Protein AF-A0A976FRE4-F1 (afdb_monomer_lite)

Structure (mmCIF, N/CA/C/O backbone):
data_AF-A0A976FRE4-F1
#
_entry.id   AF-A0A976FRE4-F1
#
loop_
_atom_site.group_PDB
_atom_site.id
_atom_site.type_symbol
_atom_site.label_atom_id
_atom_site.label_alt_id
_atom_site.label_comp_id
_atom_site.label_asym_id
_atom_site.label_entity_id
_atom_site.label_seq_id
_atom_site.pdbx_PDB_ins_code
_atom_site.Cartn_x
_atom_site.Cartn_y
_atom_site.Cartn_z
_atom_site.occupancy
_atom_site.B_iso_or_equiv
_atom_site.auth_seq_id
_atom_site.auth_comp_id
_atom_site.auth_asym_id
_atom_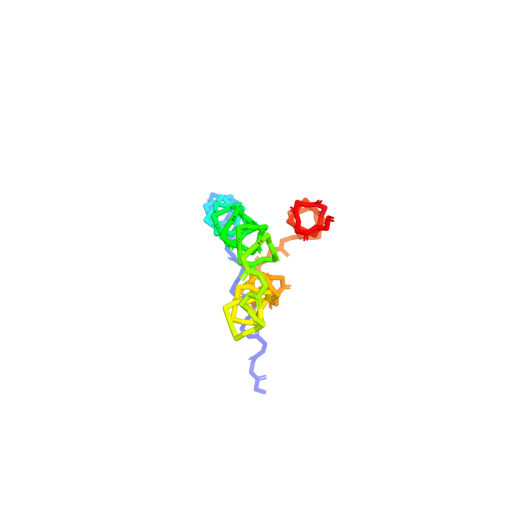site.auth_atom_id
_atom_site.pdbx_PDB_model_num
ATOM 1 N N . MET A 1 1 ? 4.432 -22.817 -23.774 1.00 34.62 1 MET A N 1
ATOM 2 C CA . MET A 1 1 ? 3.496 -21.676 -23.680 1.00 34.62 1 MET A CA 1
ATOM 3 C C . MET A 1 1 ? 4.284 -20.528 -23.077 1.00 34.62 1 MET A C 1
ATOM 5 O O . MET A 1 1 ? 4.909 -20.735 -22.046 1.00 34.62 1 MET A O 1
ATOM 9 N N . GLY A 1 2 ? 4.430 -19.439 -23.833 1.00 40.25 2 GLY A N 1
ATOM 10 C CA . GLY A 1 2 ? 5.488 -18.441 -23.660 1.00 40.25 2 GLY A CA 1
ATOM 11 C C . GLY A 1 2 ? 5.420 -17.699 -22.330 1.00 40.25 2 GLY A C 1
ATOM 12 O O . GLY A 1 2 ? 4.369 -17.197 -21.949 1.00 40.25 2 GLY A O 1
ATOM 13 N N . HIS A 1 3 ? 6.565 -17.621 -21.654 1.00 43.00 3 HIS A N 1
ATOM 14 C CA . HIS A 1 3 ? 6.815 -16.664 -20.587 1.00 43.00 3 HIS A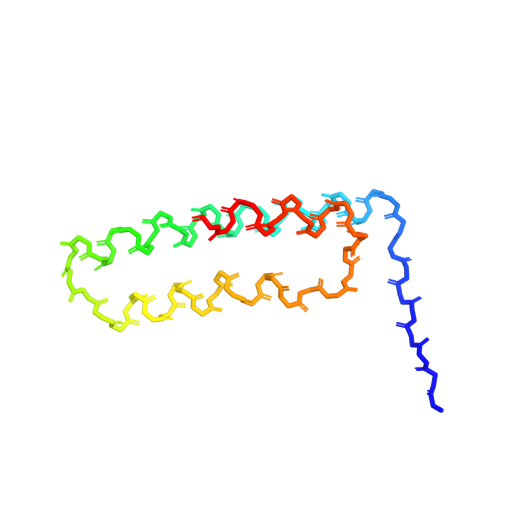 CA 1
ATOM 15 C C . HIS A 1 3 ? 6.793 -15.281 -21.252 1.00 43.00 3 HIS A C 1
ATOM 17 O O . HIS A 1 3 ? 7.757 -14.889 -21.908 1.00 43.00 3 HIS A O 1
ATOM 23 N N . THR A 1 4 ? 5.662 -14.580 -21.199 1.00 44.53 4 THR A N 1
ATOM 24 C CA . THR A 1 4 ? 5.586 -13.180 -21.621 1.00 44.53 4 THR A CA 1
ATOM 25 C C . THR A 1 4 ? 6.356 -12.358 -20.599 1.00 44.53 4 THR A C 1
ATOM 27 O O . THR A 1 4 ? 5.778 -11.814 -19.662 1.00 44.53 4 THR A O 1
ATOM 30 N N . SER A 1 5 ? 7.679 -12.315 -20.750 1.00 49.53 5 SER A N 1
ATOM 31 C CA . SER A 1 5 ? 8.510 -11.315 -20.097 1.00 49.53 5 SER A CA 1
ATOM 32 C C . SER A 1 5 ? 8.208 -9.991 -20.788 1.00 49.53 5 SER A C 1
ATOM 34 O O . SER A 1 5 ? 8.889 -9.600 -21.733 1.00 49.53 5 SER A O 1
ATOM 36 N N . PHE A 1 6 ? 7.116 -9.346 -20.379 1.00 54.94 6 PHE A N 1
ATOM 37 C CA . PHE A 1 6 ? 6.874 -7.942 -20.671 1.00 54.94 6 PHE A CA 1
ATOM 38 C C . PHE A 1 6 ? 7.887 -7.160 -19.834 1.00 54.94 6 PHE A C 1
ATOM 40 O O . PHE A 1 6 ? 7.609 -6.761 -18.707 1.00 54.94 6 PHE A O 1
ATOM 47 N N . VAL A 1 7 ? 9.119 -7.082 -20.337 1.00 61.12 7 VAL A N 1
ATOM 48 C CA . VAL A 1 7 ? 10.144 -6.222 -19.756 1.00 61.12 7 VAL A CA 1
ATOM 49 C C . VAL A 1 7 ? 9.714 -4.812 -20.112 1.00 61.12 7 VAL A C 1
ATOM 51 O O . VAL A 1 7 ? 9.761 -4.434 -21.280 1.00 61.12 7 VAL A O 1
ATOM 54 N N . LEU A 1 8 ? 9.201 -4.083 -19.127 1.00 65.69 8 LEU A N 1
ATOM 55 C CA . LEU A 1 8 ? 8.986 -2.655 -19.284 1.00 65.69 8 LEU A CA 1
ATOM 56 C C . LEU A 1 8 ? 10.342 -1.985 -19.478 1.00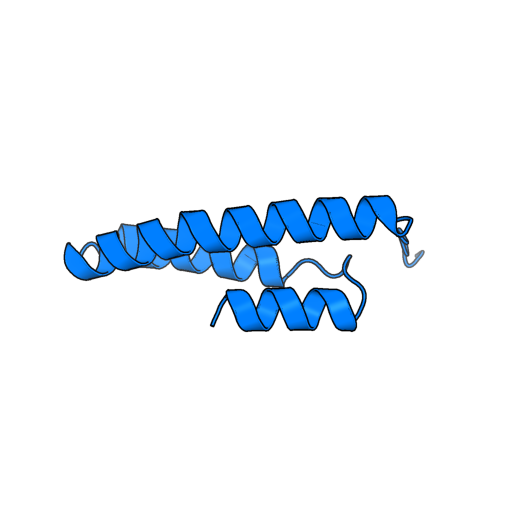 65.69 8 LEU A C 1
ATOM 58 O O . LEU A 1 8 ? 11.305 -2.308 -18.782 1.00 65.69 8 LEU A O 1
ATOM 62 N N . ASP A 1 9 ? 10.414 -1.039 -20.408 1.00 79.00 9 ASP A N 1
ATOM 63 C CA . ASP A 1 9 ? 11.534 -0.112 -20.475 1.00 79.00 9 ASP A CA 1
ATOM 64 C C . ASP A 1 9 ? 11.692 0.622 -19.134 1.00 79.00 9 ASP A C 1
ATOM 66 O O . ASP A 1 9 ? 10.733 0.768 -18.372 1.00 79.00 9 ASP A O 1
ATOM 70 N N . ASN A 1 10 ? 12.899 1.115 -18.851 1.00 78.44 10 ASN A N 1
ATOM 71 C CA . ASN A 1 10 ? 13.234 1.725 -17.560 1.00 78.44 10 ASN A CA 1
ATOM 72 C C . ASN A 1 10 ? 12.235 2.824 -17.140 1.00 78.44 10 ASN A C 1
ATOM 74 O O . ASN A 1 10 ? 11.838 2.886 -15.982 1.00 78.44 10 ASN A O 1
ATOM 78 N N . GLU A 1 11 ? 11.759 3.639 -18.084 1.00 83.38 11 GLU A N 1
ATOM 79 C CA . GLU A 1 11 ? 10.742 4.670 -17.829 1.00 83.38 11 GL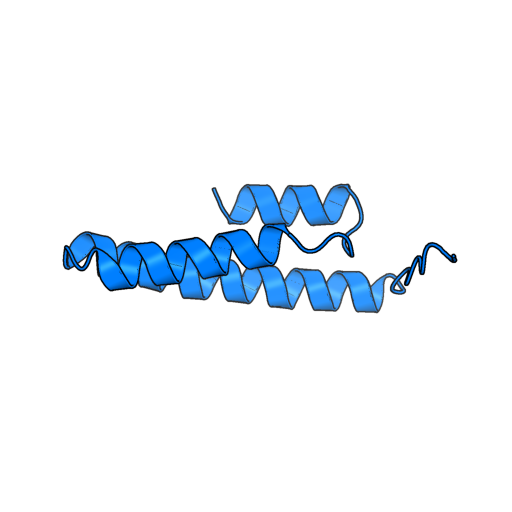U A CA 1
ATOM 80 C C . GLU A 1 11 ? 9.377 4.083 -17.430 1.00 83.38 11 GLU A C 1
ATOM 82 O O . GLU A 1 11 ? 8.696 4.624 -16.558 1.00 83.38 11 GLU A O 1
ATOM 87 N N . GLY A 1 12 ? 8.981 2.957 -18.033 1.00 84.31 12 GLY A N 1
ATOM 88 C CA . GLY A 1 12 ? 7.753 2.240 -17.691 1.00 84.31 12 GLY A CA 1
ATOM 89 C C . GLY A 1 12 ? 7.839 1.578 -16.317 1.00 84.31 12 GLY A C 1
ATOM 90 O O . GLY A 1 12 ? 6.887 1.645 -15.541 1.00 84.31 12 GLY A O 1
ATOM 91 N N . GLU A 1 13 ? 8.995 1.003 -15.982 1.00 83.44 13 GLU A N 1
ATOM 92 C CA . GLU A 1 13 ? 9.274 0.507 -14.632 1.00 83.44 13 GLU A CA 1
ATOM 93 C C . GLU A 1 13 ? 9.225 1.627 -13.582 1.00 83.44 13 GLU A C 1
ATOM 95 O O . GLU A 1 13 ? 8.625 1.451 -12.522 1.00 83.44 13 GLU A O 1
ATOM 100 N N . GLU A 1 14 ? 9.821 2.789 -13.863 1.00 85.50 14 GLU A N 1
ATOM 101 C CA . GLU A 1 14 ? 9.801 3.935 -12.949 1.00 85.50 14 GLU A CA 1
ATOM 102 C C . GLU A 1 14 ? 8.393 4.516 -12.768 1.00 85.50 14 GLU A C 1
ATOM 104 O O . GLU A 1 14 ? 8.023 4.904 -11.656 1.00 85.50 14 GLU A O 1
ATOM 109 N N . ALA A 1 15 ? 7.592 4.563 -13.835 1.00 87.75 15 ALA A N 1
ATOM 110 C CA . ALA A 1 15 ? 6.20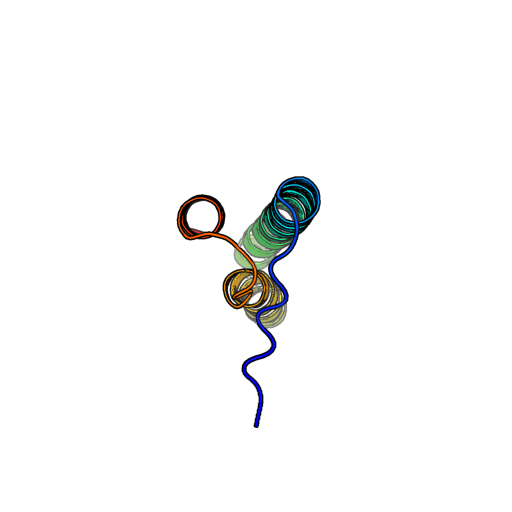0 4.992 -13.767 1.00 87.75 15 ALA A CA 1
ATOM 111 C C . ALA A 1 15 ? 5.360 4.041 -12.902 1.00 87.75 15 ALA A C 1
ATOM 113 O O . ALA A 1 15 ? 4.651 4.498 -12.004 1.00 87.75 15 ALA A O 1
ATOM 114 N N . LEU A 1 16 ? 5.503 2.728 -13.110 1.00 87.06 16 LEU A N 1
ATOM 115 C CA . LEU A 1 16 ? 4.836 1.709 -12.298 1.00 87.06 16 LEU A CA 1
ATOM 116 C C . LEU A 1 16 ? 5.264 1.772 -10.834 1.00 87.06 16 LEU A C 1
ATOM 118 O O . LEU A 1 16 ? 4.418 1.709 -9.947 1.00 87.06 16 LEU A O 1
ATOM 122 N N . LEU A 1 17 ? 6.561 1.947 -10.564 1.00 88.00 17 LEU A N 1
ATOM 123 C CA . LEU A 1 17 ? 7.056 2.104 -9.199 1.00 88.00 17 LEU A CA 1
ATOM 124 C C . LEU A 1 17 ? 6.419 3.322 -8.518 1.00 88.00 17 LEU A C 1
ATOM 126 O O . LEU A 1 17 ? 6.003 3.232 -7.366 1.00 88.00 17 LEU A O 1
ATOM 130 N N . ARG A 1 18 ? 6.323 4.461 -9.213 1.00 90.25 18 ARG A N 1
ATOM 131 C CA . ARG A 1 18 ? 5.693 5.674 -8.665 1.00 90.25 18 ARG A CA 1
ATOM 132 C C . ARG A 1 18 ? 4.214 5.470 -8.361 1.00 90.25 18 ARG A C 1
ATOM 134 O O . ARG A 1 18 ? 3.763 5.904 -7.303 1.00 90.25 18 ARG A O 1
ATOM 141 N N . GLU A 1 19 ? 3.478 4.828 -9.264 1.00 91.06 19 GLU A N 1
ATOM 142 C CA . GLU A 1 19 ? 2.055 4.531 -9.073 1.00 91.06 19 GLU A CA 1
ATOM 143 C C . GLU A 1 19 ? 1.840 3.580 -7.887 1.00 91.06 19 GLU A C 1
ATOM 145 O O . GLU A 1 19 ? 1.019 3.856 -7.007 1.00 91.06 19 GLU A O 1
ATOM 150 N N . ALA A 1 20 ? 2.655 2.527 -7.794 1.00 90.19 20 ALA A N 1
ATOM 151 C CA . ALA A 1 20 ? 2.610 1.579 -6.689 1.00 90.19 20 ALA A CA 1
ATOM 152 C C . ALA A 1 20 ? 2.946 2.250 -5.346 1.00 90.19 20 ALA A C 1
ATOM 154 O O . ALA A 1 20 ? 2.221 2.082 -4.367 1.00 90.19 20 ALA A O 1
ATOM 155 N N . LEU A 1 21 ? 3.996 3.078 -5.292 1.00 91.06 21 LEU A N 1
ATOM 156 C CA . LEU A 1 21 ? 4.365 3.834 -4.088 1.00 91.06 21 LEU A CA 1
ATOM 157 C C . LEU A 1 21 ? 3.270 4.818 -3.661 1.00 91.06 21 LEU A C 1
ATOM 159 O O . LEU A 1 21 ? 2.996 4.962 -2.468 1.00 91.06 21 LEU A O 1
ATOM 163 N N . GLN A 1 22 ? 2.631 5.494 -4.618 1.00 93.81 22 GLN A N 1
ATOM 164 C CA . GLN A 1 22 ? 1.515 6.391 -4.329 1.00 93.81 22 GLN A CA 1
ATOM 165 C C . GLN A 1 22 ? 0.328 5.621 -3.742 1.00 93.81 22 GLN A C 1
ATOM 167 O O . GLN A 1 22 ? -0.250 6.064 -2.749 1.00 93.81 22 GLN A O 1
ATOM 172 N N . THR A 1 23 ? 0.003 4.462 -4.313 1.00 92.81 23 THR A N 1
ATOM 173 C CA . THR A 1 23 ? -1.076 3.600 -3.824 1.00 92.81 23 THR A CA 1
ATOM 174 C C . THR A 1 23 ? -0.780 3.092 -2.418 1.00 92.81 23 THR A C 1
ATOM 176 O O . THR A 1 23 ? -1.616 3.248 -1.531 1.00 92.81 23 THR A O 1
ATOM 179 N N . VAL A 1 24 ? 0.423 2.565 -2.170 1.00 92.62 24 VAL A N 1
ATOM 180 C CA . VAL A 1 24 ? 0.852 2.118 -0.835 1.00 92.62 24 VAL A CA 1
ATOM 181 C C . VAL A 1 24 ? 0.748 3.252 0.189 1.00 92.62 24 VAL A C 1
ATOM 183 O O . VAL A 1 24 ? 0.245 3.033 1.288 1.00 92.62 24 VAL A O 1
ATOM 186 N N . SER A 1 25 ? 1.137 4.474 -0.181 1.00 93.19 25 SER A N 1
ATOM 187 C CA . SER A 1 25 ? 1.038 5.648 0.693 1.00 93.19 25 SER A CA 1
ATOM 188 C C . SER A 1 25 ? -0.417 6.031 1.019 1.00 93.19 25 SER A C 1
ATOM 190 O O . SER A 1 25 ? -0.774 6.170 2.191 1.00 93.19 25 SER A O 1
ATOM 192 N N . ASP A 1 26 ? -1.293 6.141 0.012 1.00 95.00 26 ASP A N 1
ATOM 193 C CA . ASP A 1 26 ? -2.711 6.487 0.215 1.00 95.00 26 ASP A CA 1
ATOM 194 C C . ASP A 1 26 ? -3.457 5.401 1.006 1.00 95.00 26 ASP A C 1
ATOM 196 O O . ASP A 1 26 ? -4.174 5.702 1.966 1.00 95.00 26 ASP A O 1
ATOM 200 N N . GLN A 1 27 ? -3.254 4.129 0.656 1.00 93.69 27 GLN A N 1
ATOM 201 C CA . GLN A 1 27 ? -3.871 3.009 1.365 1.00 93.69 27 GLN A CA 1
ATOM 202 C C . GLN A 1 27 ? -3.299 2.852 2.777 1.00 93.69 27 GLN A C 1
ATOM 204 O O . GLN A 1 27 ? -4.062 2.571 3.696 1.00 93.69 27 GLN A O 1
ATOM 209 N N . GLY A 1 28 ? -2.003 3.103 2.985 1.00 92.62 28 GLY A N 1
ATOM 210 C CA . GLY A 1 28 ? -1.366 3.107 4.303 1.00 92.62 28 GLY A CA 1
ATOM 211 C C . GLY A 1 28 ? -1.942 4.177 5.232 1.00 92.62 28 GLY A C 1
ATOM 212 O O . GLY A 1 28 ? -2.265 3.893 6.387 1.00 92.62 28 GLY A O 1
ATOM 213 N N . PHE A 1 29 ? -2.181 5.388 4.720 1.00 94.06 29 PHE A N 1
ATOM 214 C CA . PHE A 1 29 ? -2.843 6.447 5.487 1.00 94.06 29 PHE A CA 1
ATOM 215 C C . PHE A 1 29 ? -4.288 6.077 5.857 1.00 94.06 29 PHE A C 1
ATOM 217 O O . PHE A 1 29 ? -4.726 6.257 6.997 1.00 94.06 29 PHE A O 1
ATOM 224 N N . ARG A 1 30 ? -5.043 5.516 4.904 1.00 93.88 30 ARG A N 1
ATOM 225 C CA . ARG A 1 30 ? -6.418 5.048 5.143 1.00 93.88 30 ARG A CA 1
ATOM 226 C C . ARG A 1 30 ? -6.470 3.876 6.117 1.00 93.88 30 ARG A C 1
ATOM 228 O O . ARG A 1 30 ? -7.381 3.826 6.941 1.00 93.88 30 ARG A O 1
ATOM 235 N N . LEU A 1 31 ? -5.494 2.973 6.043 1.00 93.44 31 LEU A N 1
ATOM 236 C CA . LEU A 1 31 ? -5.310 1.861 6.966 1.00 93.44 31 LEU A CA 1
ATOM 237 C C . LEU A 1 31 ? -5.087 2.376 8.385 1.00 93.44 31 LEU A C 1
ATOM 239 O O . LEU A 1 31 ? -5.820 1.966 9.278 1.00 93.44 31 LEU A O 1
ATOM 243 N N . GLN A 1 32 ? -4.152 3.311 8.582 1.00 93.31 32 GLN A N 1
ATOM 244 C CA . GLN A 1 32 ? -3.892 3.907 9.894 1.00 93.31 32 GLN A CA 1
ATOM 245 C C . GLN A 1 32 ? -5.171 4.516 10.482 1.00 93.31 32 GLN A C 1
ATOM 247 O O . GLN A 1 32 ? -5.592 4.133 11.569 1.00 93.31 32 GLN A O 1
ATOM 252 N N . ARG A 1 33 ? -5.889 5.333 9.703 1.00 94.94 33 ARG A N 1
ATOM 253 C CA . ARG A 1 33 ? -7.163 5.922 10.141 1.00 94.94 33 ARG A CA 1
ATOM 254 C C . ARG A 1 33 ? -8.243 4.878 10.459 1.00 94.94 33 ARG A C 1
ATOM 256 O O . ARG A 1 33 ? -9.045 5.083 11.371 1.00 94.94 33 ARG A O 1
ATOM 263 N N . ALA A 1 34 ? -8.310 3.787 9.696 1.00 94.50 34 ALA A N 1
ATOM 264 C CA . ALA A 1 34 ? -9.254 2.698 9.942 1.00 94.50 34 ALA A CA 1
ATOM 265 C C . ALA A 1 34 ? -8.911 1.925 11.224 1.00 94.50 34 ALA A C 1
ATOM 267 O O . ALA A 1 34 ? -9.824 1.559 11.965 1.00 94.50 34 ALA A O 1
ATOM 268 N N . VAL A 1 35 ? -7.617 1.743 11.514 1.00 93.69 35 VAL A N 1
ATOM 269 C CA . VAL A 1 35 ? -7.130 1.188 12.784 1.00 93.69 35 VAL A CA 1
ATOM 270 C C . VAL A 1 35 ? -7.525 2.102 13.943 1.00 93.69 35 VAL A C 1
ATOM 272 O O . VAL A 1 35 ? -8.138 1.621 14.892 1.00 93.69 35 VAL A O 1
ATOM 275 N N . ASP A 1 36 ? -7.281 3.413 13.834 1.00 95.94 36 ASP A N 1
ATOM 276 C CA . ASP A 1 36 ? -7.682 4.401 14.851 1.00 95.94 36 ASP A CA 1
ATOM 277 C C . ASP A 1 36 ? -9.201 4.421 15.096 1.00 95.94 36 ASP A C 1
ATOM 279 O O . ASP A 1 36 ? -9.663 4.679 16.206 1.00 95.94 36 ASP A O 1
ATOM 283 N N . SER A 1 37 ? -9.995 4.127 14.062 1.00 95.00 37 SER A N 1
ATOM 284 C CA . SER A 1 37 ? -11.463 4.080 14.135 1.00 95.00 37 SER A CA 1
ATOM 285 C C . SER A 1 37 ? -12.015 2.695 14.506 1.00 95.00 37 SER A C 1
ATOM 287 O O . SER A 1 37 ? -13.230 2.524 14.577 1.00 95.00 37 SER A O 1
ATOM 289 N N . ASN A 1 38 ? -11.142 1.704 14.724 1.00 93.69 38 ASN A N 1
ATOM 290 C CA . ASN A 1 38 ? -11.478 0.305 15.000 1.00 93.69 38 ASN A CA 1
ATOM 291 C C . ASN A 1 38 ? -12.401 -0.348 13.938 1.00 93.69 38 ASN A C 1
ATOM 293 O O . ASN A 1 38 ? -13.178 -1.257 14.246 1.00 93.69 38 ASN A O 1
ATOM 297 N N . ASP A 1 39 ? -12.311 0.089 12.675 1.00 94.44 39 ASP A N 1
ATOM 298 C CA . ASP A 1 39 ? -13.093 -0.461 11.560 1.00 94.44 39 ASP A CA 1
ATOM 299 C C . ASP A 1 39 ? -12.343 -1.623 10.895 1.00 94.44 39 ASP A C 1
ATOM 301 O O . ASP A 1 39 ? -11.588 -1.458 9.935 1.00 94.44 39 ASP A O 1
ATOM 305 N N . GLN A 1 40 ? -12.539 -2.833 11.423 1.00 92.88 40 GLN A N 1
ATOM 306 C CA . GLN A 1 40 ? -11.821 -4.029 10.965 1.00 92.88 40 GLN A CA 1
ATOM 307 C C . GLN A 1 40 ? -12.049 -4.336 9.477 1.00 92.88 40 GLN A C 1
ATOM 309 O O . GLN A 1 40 ? -11.154 -4.848 8.805 1.00 92.88 40 GLN A O 1
ATOM 314 N N . SER A 1 41 ? -13.233 -4.017 8.948 1.00 95.31 41 SER A N 1
ATOM 315 C CA . SER A 1 41 ? -13.565 -4.272 7.545 1.00 95.31 41 SER A CA 1
ATOM 316 C C . SER A 1 41 ? -12.731 -3.400 6.603 1.00 95.31 41 SER A C 1
ATOM 318 O O . SER A 1 41 ? -12.159 -3.894 5.628 1.00 95.31 41 SER A O 1
ATOM 320 N N . ALA A 1 42 ? -12.598 -2.115 6.936 1.00 93.75 42 ALA A N 1
ATOM 321 C CA . ALA A 1 42 ? -11.801 -1.156 6.199 1.00 93.75 42 ALA A CA 1
ATOM 322 C C . ALA A 1 42 ? -10.307 -1.449 6.357 1.00 93.75 42 ALA A C 1
ATOM 324 O O . ALA A 1 42 ? -9.584 -1.393 5.366 1.00 93.75 42 ALA A O 1
ATOM 325 N N . VAL A 1 43 ? -9.858 -1.844 7.554 1.00 94.38 43 VAL A N 1
ATOM 326 C CA . VAL A 1 43 ? -8.479 -2.302 7.794 1.00 94.38 43 VAL A CA 1
ATOM 327 C C . VAL A 1 43 ? -8.115 -3.431 6.830 1.00 94.38 43 VAL A C 1
ATOM 329 O O . VAL A 1 43 ? -7.177 -3.288 6.051 1.00 94.38 43 VAL A O 1
ATOM 332 N N . LEU A 1 44 ? -8.897 -4.516 6.802 1.00 95.12 44 LEU A N 1
ATOM 333 C CA . LEU A 1 44 ? -8.626 -5.657 5.920 1.00 95.12 44 LEU A CA 1
ATOM 334 C C . LEU A 1 44 ? -8.642 -5.263 4.440 1.00 95.12 44 LEU A C 1
ATOM 336 O O . LEU A 1 44 ? -7.793 -5.717 3.671 1.00 95.12 44 LEU A O 1
ATOM 340 N N . LYS A 1 45 ? -9.572 -4.387 4.047 1.00 95.38 45 LYS A N 1
ATOM 341 C CA . LYS A 1 45 ? -9.648 -3.860 2.683 1.00 95.38 45 LYS A CA 1
ATOM 342 C C . LYS A 1 45 ? -8.371 -3.108 2.305 1.00 95.38 45 LYS A C 1
ATOM 344 O O . LYS A 1 45 ? -7.757 -3.441 1.295 1.00 95.38 45 LYS A O 1
ATOM 349 N N . TYR A 1 46 ? -7.948 -2.134 3.105 1.00 94.12 46 TYR A N 1
ATOM 350 C CA . TYR A 1 46 ? -6.777 -1.314 2.792 1.00 94.12 46 TYR A CA 1
ATOM 351 C C . TYR A 1 46 ? -5.478 -2.121 2.847 1.00 94.12 46 TYR A C 1
ATOM 353 O O . TYR A 1 46 ? -4.636 -1.977 1.965 1.00 94.12 46 TYR A O 1
ATOM 361 N N . THR A 1 47 ? -5.346 -3.056 3.794 1.00 92.38 47 THR A N 1
ATOM 362 C CA . THR A 1 47 ? -4.218 -3.997 3.814 1.00 92.38 47 THR A CA 1
ATOM 363 C C . THR A 1 47 ? -4.182 -4.858 2.551 1.00 92.38 47 THR A C 1
ATOM 365 O O . THR A 1 47 ? -3.113 -5.050 1.978 1.00 92.38 47 THR A O 1
ATOM 368 N N . SER A 1 48 ? -5.328 -5.356 2.074 1.00 92.69 48 SER A N 1
ATOM 369 C CA . SER A 1 48 ? -5.365 -6.177 0.857 1.00 92.69 48 SER A CA 1
ATOM 370 C C . SER A 1 48 ? -4.923 -5.414 -0.395 1.00 92.69 48 SER A C 1
ATOM 372 O O . SER A 1 48 ? -4.247 -5.996 -1.242 1.00 92.69 48 SER A O 1
ATOM 374 N N . GLU A 1 49 ? -5.223 -4.115 -0.478 1.00 92.38 49 GLU A N 1
ATOM 375 C CA . GLU A 1 49 ? -4.783 -3.260 -1.585 1.00 92.38 49 GLU A CA 1
ATOM 376 C C . GLU A 1 49 ? -3.271 -2.989 -1.514 1.00 92.38 49 GLU A C 1
ATOM 378 O O . GLU A 1 49 ? -2.592 -3.145 -2.524 1.00 92.38 49 GLU A O 1
ATOM 383 N N . VAL A 1 50 ? -2.704 -2.717 -0.328 1.00 89.75 50 VAL A N 1
ATOM 384 C CA . VAL A 1 50 ? -1.237 -2.597 -0.145 1.00 89.75 50 VAL A CA 1
ATOM 385 C C . VAL A 1 50 ? -0.516 -3.884 -0.566 1.00 89.75 50 VAL A C 1
ATOM 387 O O . VAL A 1 50 ? 0.473 -3.846 -1.296 1.00 89.75 50 VAL A O 1
ATOM 390 N N . LEU A 1 51 ? -1.033 -5.048 -0.158 1.00 89.69 51 LEU A N 1
ATOM 391 C CA . LEU A 1 51 ? -0.466 -6.349 -0.530 1.00 89.69 51 LEU A CA 1
ATOM 392 C C . LEU A 1 51 ? -0.589 -6.649 -2.031 1.00 89.69 51 LEU A C 1
ATOM 394 O O . LEU A 1 51 ? 0.202 -7.424 -2.574 1.00 89.69 51 LEU A O 1
ATOM 398 N N . ARG A 1 52 ? -1.579 -6.067 -2.714 1.00 88.88 52 ARG A N 1
ATOM 399 C CA . ARG A 1 52 ? -1.773 -6.246 -4.154 1.00 88.88 52 ARG A CA 1
ATOM 400 C C . ARG A 1 52 ? -0.661 -5.583 -4.956 1.00 88.88 52 ARG A C 1
ATOM 402 O O . ARG A 1 52 ? -0.169 -6.197 -5.901 1.00 88.88 52 ARG A O 1
ATOM 409 N N . GLU A 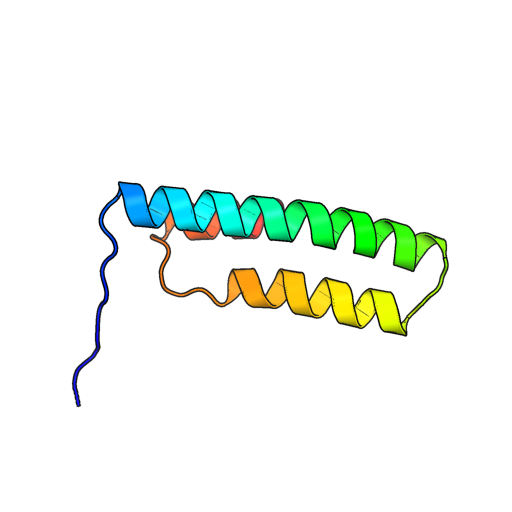1 53 ? -0.213 -4.407 -4.529 1.00 85.94 53 GLU A N 1
ATOM 410 C CA . GLU A 1 53 ? 0.889 -3.687 -5.173 1.00 85.94 53 GLU A CA 1
ATOM 411 C C . GLU A 1 53 ? 2.207 -4.470 -5.074 1.00 85.94 53 GLU A C 1
ATOM 413 O O . GLU A 1 53 ? 2.974 -4.539 -6.036 1.00 85.94 53 GLU A O 1
ATOM 418 N N . LEU A 1 54 ? 2.422 -5.185 -3.963 1.00 80.31 54 LEU A N 1
ATOM 419 C CA . LEU A 1 54 ? 3.582 -6.066 -3.772 1.00 80.31 54 LEU A CA 1
ATOM 420 C C . LEU A 1 54 ? 3.564 -7.317 -4.662 1.00 80.31 54 LEU A C 1
ATOM 422 O O . LEU A 1 54 ? 4.597 -7.949 -4.848 1.00 80.31 54 LEU A O 1
ATOM 426 N N . ARG A 1 55 ? 2.421 -7.705 -5.237 1.00 74.19 55 ARG A N 1
ATOM 427 C CA . ARG A 1 55 ? 2.346 -8.860 -6.151 1.00 74.19 55 ARG A CA 1
ATOM 428 C C . ARG A 1 55 ? 2.780 -8.533 -7.579 1.00 74.19 55 ARG A C 1
ATOM 430 O O . ARG A 1 55 ? 2.784 -9.430 -8.424 1.00 74.19 55 ARG A O 1
ATOM 437 N N . THR A 1 56 ? 3.123 -7.283 -7.876 1.00 67.50 56 THR A N 1
ATOM 438 C CA . THR A 1 56 ? 3.546 -6.876 -9.216 1.00 67.50 56 THR A CA 1
ATOM 439 C C . THR A 1 56 ? 4.937 -7.455 -9.539 1.00 67.50 56 THR A C 1
ATOM 441 O O . THR A 1 56 ? 5.974 -6.924 -9.161 1.00 67.50 56 THR A O 1
ATOM 444 N N . SER A 1 57 ? 4.989 -8.571 -10.280 1.00 61.69 57 SER A N 1
ATOM 445 C CA . SER A 1 57 ? 6.246 -9.173 -10.784 1.00 61.69 57 SER A CA 1
ATOM 446 C C . SER A 1 57 ? 6.861 -8.420 -11.975 1.00 61.69 57 SER A C 1
ATOM 448 O O . SER A 1 57 ? 7.644 -8.989 -12.728 1.00 61.69 57 SER A O 1
ATOM 450 N N . LEU A 1 58 ? 6.467 -7.162 -12.176 1.00 70.56 58 LEU A N 1
ATOM 451 C CA . LEU A 1 58 ? 6.897 -6.322 -13.295 1.00 70.56 58 LEU A CA 1
ATOM 452 C C . LEU A 1 58 ? 8.062 -5.395 -12.923 1.00 70.56 58 LEU A C 1
ATOM 454 O O . LEU A 1 58 ? 8.631 -4.760 -13.802 1.00 70.56 58 LEU A O 1
ATOM 458 N N . LEU A 1 59 ? 8.406 -5.319 -11.634 1.00 76.69 59 LEU A N 1
ATOM 459 C CA . LEU A 1 59 ? 9.498 -4.496 -11.131 1.00 76.69 59 LEU A CA 1
ATOM 460 C C . LEU A 1 59 ? 10.804 -5.291 -11.068 1.00 76.69 59 LEU A C 1
ATOM 462 O O . LEU A 1 59 ? 10.849 -6.426 -10.586 1.00 76.69 59 LEU A O 1
ATOM 466 N N . SER A 1 60 ? 11.892 -4.642 -11.467 1.00 81.62 60 SER A N 1
ATOM 467 C CA . SER A 1 60 ? 13.255 -5.093 -11.231 1.00 81.62 60 SER A CA 1
ATOM 468 C C . SER A 1 60 ? 13.507 -5.309 -9.729 1.00 81.62 60 SER A C 1
ATOM 470 O O . SER A 1 60 ? 12.924 -4.607 -8.895 1.00 81.62 60 SER A O 1
ATOM 472 N N . PRO A 1 61 ? 14.446 -6.196 -9.338 1.00 82.38 61 PRO A N 1
ATOM 473 C CA . PRO A 1 61 ? 14.711 -6.525 -7.931 1.00 82.38 61 PRO A CA 1
ATOM 474 C C . PRO A 1 61 ? 14.964 -5.306 -7.029 1.00 82.38 61 PRO A C 1
ATOM 476 O O . PRO A 1 61 ? 14.537 -5.273 -5.877 1.00 82.38 61 PRO A O 1
ATOM 479 N N . LYS A 1 62 ? 15.628 -4.275 -7.568 1.00 83.50 62 LYS A N 1
ATOM 480 C CA . LYS A 1 62 ? 15.883 -3.004 -6.877 1.00 83.50 62 LYS A CA 1
ATOM 481 C C . LYS A 1 62 ? 14.587 -2.240 -6.577 1.00 83.50 62 LYS A C 1
ATOM 483 O O . LYS A 1 62 ? 14.389 -1.800 -5.448 1.00 83.50 62 LYS A O 1
ATOM 488 N N . ASN A 1 63 ? 13.724 -2.089 -7.579 1.00 82.69 63 ASN A N 1
ATOM 489 C CA . ASN A 1 63 ? 12.469 -1.343 -7.476 1.00 82.69 63 ASN A CA 1
ATOM 490 C C . ASN A 1 63 ? 11.461 -2.091 -6.594 1.00 82.69 63 ASN A C 1
ATOM 492 O O . ASN A 1 63 ? 10.806 -1.484 -5.750 1.00 82.69 63 ASN A O 1
ATOM 496 N N . TYR A 1 64 ? 11.430 -3.421 -6.697 1.00 84.56 64 TYR A N 1
ATOM 497 C CA . TYR A 1 64 ? 10.647 -4.277 -5.810 1.00 84.56 64 TYR A CA 1
ATOM 498 C C . TYR A 1 64 ? 11.045 -4.103 -4.335 1.00 84.56 64 TYR A C 1
ATOM 500 O O . TYR A 1 64 ? 10.183 -3.965 -3.468 1.00 84.56 64 TYR A O 1
ATOM 508 N N . TYR A 1 65 ? 12.349 -4.053 -4.030 1.00 85.31 65 TYR A N 1
ATOM 509 C CA . TYR A 1 65 ? 12.820 -3.844 -2.656 1.00 85.31 65 TYR A CA 1
ATOM 510 C C . TYR A 1 65 ? 12.419 -2.472 -2.098 1.00 85.31 65 TYR A C 1
ATOM 512 O O . TYR A 1 65 ? 12.037 -2.366 -0.930 1.00 85.31 65 TYR A O 1
ATOM 520 N N . GLN A 1 66 ? 12.467 -1.425 -2.929 1.00 86.19 66 GLN A N 1
ATOM 521 C CA . GLN A 1 66 ? 11.995 -0.098 -2.527 1.00 86.19 66 GLN A CA 1
ATOM 522 C C . GLN A 1 66 ? 10.502 -0.105 -2.195 1.00 86.19 66 GLN A C 1
ATOM 524 O O . GLN A 1 66 ? 10.117 0.417 -1.152 1.00 86.19 66 GLN A O 1
ATOM 529 N N . LEU A 1 67 ? 9.679 -0.740 -3.034 1.00 85.44 67 LEU A N 1
ATOM 530 C CA . LEU A 1 67 ? 8.242 -0.854 -2.791 1.00 85.44 67 LEU A CA 1
ATOM 531 C C . LEU A 1 67 ? 7.940 -1.640 -1.506 1.00 85.44 67 LEU A C 1
ATOM 533 O O . LEU A 1 67 ? 7.136 -1.201 -0.691 1.00 85.44 67 LEU A O 1
ATOM 537 N N . CYS A 1 68 ? 8.630 -2.763 -1.290 1.00 84.56 68 CYS A N 1
ATOM 538 C CA . CYS A 1 68 ? 8.498 -3.575 -0.078 1.00 84.56 68 CYS A CA 1
ATOM 539 C C . CYS A 1 68 ? 8.842 -2.781 1.192 1.00 84.56 68 CYS A C 1
ATOM 541 O O . CYS A 1 68 ? 8.106 -2.831 2.172 1.00 84.56 68 CYS A O 1
ATOM 543 N N . THR A 1 69 ? 9.922 -1.994 1.150 1.00 86.50 69 THR A N 1
ATOM 544 C CA . THR A 1 69 ? 10.339 -1.143 2.276 1.00 86.50 69 THR A CA 1
ATOM 545 C C . THR A 1 69 ? 9.323 -0.036 2.567 1.00 86.50 69 THR A C 1
ATOM 547 O O . THR A 1 69 ? 9.163 0.340 3.717 1.00 86.50 69 THR A O 1
ATOM 550 N N . ALA A 1 70 ? 8.633 0.491 1.551 1.00 84.06 70 ALA A N 1
ATOM 551 C CA . ALA A 1 70 ? 7.603 1.514 1.742 1.00 84.06 70 ALA A CA 1
ATOM 552 C C . ALA A 1 70 ? 6.275 0.953 2.284 1.00 84.06 70 ALA A C 1
ATOM 554 O O . ALA A 1 70 ? 5.487 1.700 2.857 1.00 84.06 70 ALA A O 1
ATOM 555 N N . ALA A 1 71 ? 6.009 -0.337 2.067 1.00 80.69 71 ALA A N 1
ATOM 556 C CA . ALA A 1 71 ? 4.778 -1.002 2.488 1.00 80.69 71 ALA A CA 1
ATOM 557 C C . ALA A 1 71 ? 4.816 -1.549 3.926 1.00 80.69 71 ALA A C 1
ATOM 559 O O . ALA A 1 71 ? 3.766 -1.934 4.443 1.00 80.69 71 ALA A O 1
ATOM 560 N N . CYS A 1 72 ? 6.000 -1.618 4.542 1.00 72.56 72 CYS A N 1
ATOM 561 C CA . CYS A 1 72 ? 6.227 -2.155 5.884 1.00 72.56 72 CYS A CA 1
ATOM 562 C C . CYS A 1 72 ? 6.509 -1.037 6.893 1.00 72.56 72 CYS A C 1
ATOM 564 O O . CYS A 1 72 ? 6.097 -1.215 8.062 1.00 72.56 72 CYS A O 1
#

Foldseek 3Di:
DDPPLPQDDPVRLVVLLVVLLVLLVVLVVQLVVCVVVVPVVSNVVSLVSLVVSLPPPNHDPVSSVVSVVSND

Sequence (72 aa):
MGHTSFVLDNEGEEALLREALQTVSDQGFRLQRAVDSNDQSAVLKYTSEVLRELRTSLLSPKNYYQLCTAAC

pLDDT: mean 83.44, std 14.37, range [34.62, 95.94]

Radius of gyration: 14.22 Å; chains: 1; bounding box: 29×28×39 Å

Secondary structure (DSSP, 8-state):
---------HHHHHHHHHHHHHHHHHHHHHHHHHHHTT-HHHHHHHHHHHHHHTT-TTS-HHHHHHHHHHH-

Organism: Bremia lactucae (NCBI:txid4779)

InterPro domains:
  IPR005378 Vacuolar protein sorting-associated protein 35 [PF03635] (16-69)
  IPR005378 Vacuolar protein sorting-associated protein 35 [PTHR11099] (9-69)